Protein AF-A0A1Z4JSZ0-F1 (afdb_monomer_lite)

Foldseek 3Di:
DKWKWFWDADPNATAIETEDAPVCVVDPCVVVVQVVVCVVVPRHFYKYWYADPVRDIDIDGDPVVNVVVVPDDPVPGPIDMDDDDD

Radius of gyration: 12.15 Å; chains: 1; bounding box: 28×32×32 Å

pLDDT: mean 93.47, std 4.8, range [66.0, 98.25]

Sequence (86 aa):
MKLTAALVKEQRVLFAVVLVKSYVLNSVERGQTIQAAQQFFPGYNIILMSQDGRGIPTFFGRRDIVGFLQSVPVNSLPWKEFTFAI

Structure (mmCIF, N/CA/C/O backbone):
data_AF-A0A1Z4JSZ0-F1
#
_entry.id   AF-A0A1Z4JSZ0-F1
#
loop_
_atom_site.group_PDB
_atom_site.id
_atom_site.type_symbol
_atom_site.label_atom_id
_atom_site.label_alt_id
_atom_site.label_comp_id
_atom_site.label_asym_id
_atom_site.label_entity_id
_atom_site.label_seq_id
_atom_site.pdbx_PDB_ins_code
_atom_site.Cartn_x
_atom_site.Cartn_y
_atom_site.Cartn_z
_atom_site.occupancy
_atom_site.B_iso_or_equiv
_atom_site.auth_seq_id
_atom_site.auth_comp_id
_atom_site.auth_asym_id
_atom_site.auth_atom_id
_atom_site.pdbx_PDB_model_num
ATOM 1 N N . MET A 1 1 ? -0.419 17.384 2.467 1.00 87.94 1 MET A N 1
ATOM 2 C CA . MET A 1 1 ? 0.141 16.204 1.758 1.00 87.94 1 MET A CA 1
ATOM 3 C C . MET A 1 1 ? -0.979 15.471 1.022 1.00 87.94 1 MET A C 1
ATOM 5 O O . MET A 1 1 ? -2.072 15.399 1.571 1.00 87.94 1 MET A O 1
ATOM 9 N N . LYS A 1 2 ? -0.734 14.937 -0.185 1.00 92.50 2 LYS A N 1
ATOM 10 C CA . LYS A 1 2 ? -1.703 14.108 -0.926 1.00 92.50 2 LYS A CA 1
ATOM 11 C C . LYS A 1 2 ? -1.157 12.703 -1.151 1.00 92.50 2 LYS A C 1
ATOM 13 O O . LYS A 1 2 ? -0.009 12.565 -1.563 1.00 92.50 2 LYS A O 1
ATOM 18 N N . LEU A 1 3 ? -1.977 11.686 -0.901 1.00 94.69 3 LEU A N 1
ATOM 19 C CA . LEU A 1 3 ? -1.627 10.278 -1.093 1.00 94.69 3 LEU A CA 1
ATOM 20 C C . LEU A 1 3 ? -2.772 9.551 -1.793 1.00 94.69 3 LEU A C 1
ATOM 22 O O . LEU A 1 3 ? -3.928 9.730 -1.426 1.00 94.69 3 LEU A O 1
ATOM 26 N N . THR A 1 4 ? -2.456 8.695 -2.760 1.00 97.31 4 THR A N 1
ATOM 27 C CA . THR A 1 4 ? -3.428 7.733 -3.295 1.00 97.31 4 THR A CA 1
ATOM 28 C C . THR A 1 4 ? -3.239 6.409 -2.576 1.00 97.31 4 THR A C 1
ATOM 30 O O . THR A 1 4 ? -2.130 5.873 -2.548 1.00 97.31 4 THR A O 1
ATOM 33 N N . ALA A 1 5 ? -4.304 5.887 -1.976 1.00 97.69 5 ALA A N 1
ATOM 34 C CA . ALA A 1 5 ? -4.252 4.621 -1.263 1.00 97.69 5 ALA A CA 1
ATOM 35 C C . ALA A 1 5 ? -5.565 3.841 -1.370 1.00 97.69 5 ALA A C 1
ATOM 37 O O . ALA A 1 5 ? -6.637 4.418 -1.544 1.00 9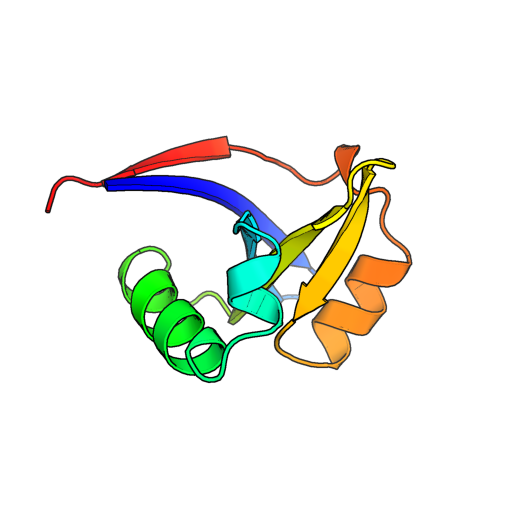7.69 5 ALA A O 1
ATOM 38 N N . ALA A 1 6 ? -5.476 2.523 -1.230 1.00 98.06 6 ALA A N 1
ATOM 39 C CA . ALA A 1 6 ? -6.616 1.638 -1.049 1.00 98.06 6 ALA A CA 1
ATOM 40 C C . ALA A 1 6 ? -6.607 1.088 0.381 1.00 98.06 6 ALA A C 1
ATOM 42 O O . ALA A 1 6 ? -5.655 0.422 0.790 1.00 98.06 6 ALA A O 1
ATOM 43 N N . LEU A 1 7 ? -7.664 1.372 1.145 1.00 97.94 7 LEU A N 1
ATOM 44 C CA . LEU A 1 7 ? -7.852 0.831 2.492 1.00 97.94 7 LEU A CA 1
ATOM 45 C C . LEU A 1 7 ? -8.670 -0.454 2.403 1.00 97.94 7 LEU A C 1
ATOM 47 O O . LEU A 1 7 ? -9.799 -0.436 1.911 1.00 97.94 7 LEU A O 1
ATOM 51 N N . VAL A 1 8 ? -8.101 -1.559 2.874 1.00 97.12 8 VAL A N 1
ATOM 52 C CA . VAL A 1 8 ? -8.680 -2.895 2.734 1.00 97.12 8 VAL A CA 1
ATOM 53 C C . VAL A 1 8 ? -8.773 -3.571 4.097 1.00 97.12 8 VAL A C 1
ATOM 55 O O . VAL A 1 8 ? -7.887 -3.443 4.947 1.00 97.12 8 VAL A O 1
ATOM 58 N N . LYS A 1 9 ? -9.871 -4.301 4.300 1.00 95.94 9 LYS A N 1
ATOM 59 C CA . LYS A 1 9 ? -10.089 -5.180 5.446 1.00 95.94 9 LYS A CA 1
ATOM 60 C C . LYS A 1 9 ? -10.361 -6.586 4.932 1.00 95.94 9 LYS A C 1
ATOM 62 O O . LYS A 1 9 ? -11.433 -6.823 4.390 1.00 95.94 9 LYS A O 1
ATOM 67 N N . GLU A 1 10 ? -9.431 -7.503 5.159 1.00 93.31 10 GLU A N 1
ATOM 68 C CA . GLU A 1 10 ? -9.533 -8.896 4.711 1.00 93.31 10 GLU A CA 1
ATOM 69 C C . GLU A 1 10 ? -9.261 -9.829 5.891 1.00 93.31 10 GLU A C 1
ATOM 71 O O . GLU A 1 10 ? -8.282 -9.636 6.604 1.00 93.31 10 GLU A O 1
ATOM 76 N N . GLN A 1 11 ? -10.133 -10.807 6.151 1.00 89.50 11 GLN A N 1
ATOM 77 C CA . GLN A 1 11 ? -9.968 -11.794 7.240 1.00 89.50 11 GLN A CA 1
ATOM 78 C C . GLN A 1 11 ? -9.543 -11.198 8.605 1.00 89.50 11 GLN A C 1
ATOM 80 O O . GLN A 1 11 ? -8.747 -11.777 9.338 1.00 89.50 11 GLN A O 1
ATOM 85 N N . ARG A 1 12 ? -10.106 -10.035 8.974 1.00 92.88 12 ARG A N 1
ATOM 86 C CA . ARG A 1 12 ? -9.771 -9.243 10.186 1.00 92.88 12 ARG A CA 1
ATOM 87 C C . ARG A 1 12 ? -8.413 -8.524 10.167 1.00 92.88 12 ARG A C 1
ATOM 89 O O . ARG A 1 12 ? -8.077 -7.868 11.148 1.00 92.88 12 ARG A O 1
ATOM 96 N N . VAL A 1 13 ? -7.677 -8.566 9.066 1.00 95.62 13 VAL A N 1
ATOM 97 C CA . VAL A 1 13 ? -6.459 -7.781 8.847 1.00 95.62 13 VAL A CA 1
ATOM 98 C C . VAL A 1 13 ? -6.816 -6.477 8.137 1.00 95.62 13 VAL A C 1
ATOM 100 O O . VAL A 1 13 ? -7.447 -6.483 7.083 1.00 95.62 13 VAL A O 1
ATOM 103 N N . LEU A 1 14 ? -6.406 -5.351 8.724 1.00 97.56 14 LEU A N 1
ATOM 104 C CA . LEU A 1 14 ? -6.483 -4.029 8.105 1.00 97.56 14 LEU A CA 1
ATOM 105 C C . LEU A 1 14 ? -5.156 -3.706 7.426 1.00 97.56 14 LEU A C 1
ATOM 107 O O . LEU A 1 14 ? -4.094 -3.793 8.057 1.00 97.56 14 LEU A O 1
ATOM 111 N N . PHE A 1 15 ? -5.205 -3.310 6.159 1.00 98.00 15 PHE A N 1
ATOM 112 C CA . PHE A 1 15 ? -4.022 -2.855 5.441 1.00 98.00 15 PHE A CA 1
ATOM 113 C C . PHE A 1 15 ? -4.325 -1.732 4.454 1.00 98.00 15 PHE A C 1
ATOM 115 O O . PHE A 1 15 ? -5.421 -1.631 3.906 1.00 98.00 15 PHE A O 1
ATOM 122 N N . ALA A 1 16 ? -3.341 -0.856 4.283 1.00 98.25 16 ALA A N 1
ATOM 123 C CA . ALA A 1 16 ? -3.390 0.272 3.373 1.00 98.25 16 ALA A CA 1
ATOM 124 C C . ALA A 1 16 ? -2.375 0.030 2.258 1.00 98.25 16 ALA A C 1
ATOM 126 O O . ALA A 1 16 ? -1.175 -0.064 2.521 1.00 98.25 16 ALA A O 1
ATOM 127 N N . VAL A 1 17 ? -2.854 -0.077 1.022 1.00 98.06 17 VAL A N 1
ATOM 128 C CA . VAL A 1 17 ? -1.997 -0.133 -0.163 1.00 98.06 17 VAL A CA 1
ATOM 129 C C . VAL A 1 17 ? -1.767 1.295 -0.633 1.00 98.06 17 VAL A C 1
ATOM 131 O O . VAL A 1 17 ? -2.698 1.934 -1.110 1.00 98.06 17 VAL A O 1
ATOM 134 N N . VAL A 1 18 ? -0.555 1.813 -0.471 1.00 97.62 18 VAL A N 1
ATOM 135 C CA . VAL A 1 18 ? -0.191 3.199 -0.784 1.00 97.62 18 VAL A CA 1
ATOM 136 C C . VAL A 1 18 ? 0.543 3.238 -2.116 1.00 97.62 18 VAL A C 1
ATOM 138 O O . VAL A 1 18 ? 1.585 2.600 -2.272 1.00 97.62 18 VAL A O 1
ATOM 141 N N . LEU A 1 19 ? 0.008 4.000 -3.069 1.00 96.56 19 LEU A N 1
ATOM 142 C CA . LEU A 1 19 ? 0.640 4.201 -4.366 1.00 96.56 19 LEU A CA 1
ATOM 143 C C . LEU A 1 19 ? 1.850 5.132 -4.215 1.00 96.56 19 LEU A C 1
ATOM 145 O O . LEU A 1 19 ? 1.732 6.265 -3.746 1.00 96.56 19 LEU A O 1
ATOM 149 N N . VAL A 1 20 ? 3.012 4.654 -4.647 1.00 95.69 20 VAL A N 1
ATOM 150 C CA . VAL A 1 20 ? 4.284 5.376 -4.656 1.00 95.69 20 VAL A CA 1
ATOM 151 C C . VAL A 1 20 ? 4.921 5.310 -6.040 1.00 95.69 20 VAL A C 1
ATOM 153 O O . VAL A 1 20 ? 4.591 4.467 -6.875 1.00 95.69 20 VAL A O 1
ATOM 156 N N . LYS A 1 21 ? 5.877 6.205 -6.293 1.00 92.19 21 LYS A N 1
ATOM 157 C CA . LYS A 1 21 ? 6.692 6.152 -7.511 1.00 92.19 21 LYS A CA 1
ATOM 158 C C . LYS A 1 21 ? 7.655 4.963 -7.442 1.00 92.19 21 LYS A C 1
ATOM 160 O O . LYS A 1 21 ? 8.191 4.667 -6.378 1.00 92.19 21 LYS A O 1
ATOM 165 N N . SER A 1 22 ? 7.943 4.326 -8.576 1.00 91.19 22 SER A N 1
ATOM 166 C CA . SER A 1 22 ? 8.732 3.082 -8.627 1.00 91.19 22 SER A CA 1
ATOM 167 C C . SER A 1 22 ? 10.144 3.208 -8.043 1.00 91.19 22 SER A C 1
ATOM 169 O O . SER A 1 22 ? 10.653 2.253 -7.463 1.00 91.19 22 SER A O 1
ATOM 171 N N . TYR A 1 23 ? 10.768 4.392 -8.111 1.00 89.44 23 TYR A N 1
ATOM 172 C CA . TYR A 1 23 ? 12.081 4.617 -7.489 1.00 89.44 23 TYR A CA 1
ATOM 173 C C . TYR A 1 23 ? 12.054 4.468 -5.960 1.00 89.44 23 TYR A C 1
ATOM 175 O O . TYR A 1 23 ? 13.073 4.120 -5.377 1.00 89.44 23 TYR A O 1
ATOM 183 N N . VAL A 1 24 ? 10.902 4.686 -5.314 1.00 89.81 24 VAL A N 1
ATOM 184 C CA . VAL A 1 24 ? 10.744 4.540 -3.859 1.00 89.81 24 VAL A CA 1
ATOM 185 C C . VAL A 1 24 ? 10.845 3.073 -3.450 1.00 89.81 24 VAL A C 1
ATOM 187 O O . VAL A 1 24 ? 11.432 2.763 -2.420 1.00 89.81 24 VAL A O 1
ATOM 190 N N . LEU A 1 25 ? 10.320 2.148 -4.262 1.00 87.44 25 LEU A N 1
ATOM 191 C CA . LEU A 1 25 ? 10.431 0.713 -3.970 1.00 87.44 25 LEU A CA 1
ATOM 192 C C . LEU A 1 25 ? 11.870 0.199 -4.090 1.00 87.44 25 LEU A C 1
ATOM 194 O O . LEU A 1 25 ? 12.257 -0.720 -3.366 1.00 87.44 25 LEU A O 1
ATOM 198 N N . ASN A 1 26 ? 12.646 0.805 -4.989 1.00 82.44 26 ASN A N 1
ATOM 199 C CA . ASN A 1 26 ? 14.032 0.437 -5.265 1.00 82.44 26 ASN A CA 1
ATOM 200 C C . ASN A 1 26 ? 15.041 1.171 -4.369 1.00 82.44 26 ASN A C 1
ATOM 202 O O . ASN A 1 26 ? 16.230 0.859 -4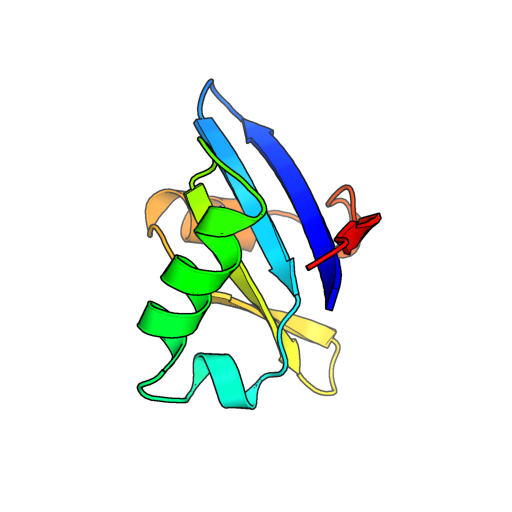.420 1.00 82.44 26 ASN A O 1
ATOM 206 N N . SER A 1 27 ? 14.599 2.140 -3.563 1.00 86.31 27 SER A N 1
ATOM 207 C CA . SER A 1 27 ? 15.481 2.894 -2.678 1.00 86.31 27 SER A CA 1
ATOM 208 C C . SER A 1 27 ? 15.622 2.228 -1.308 1.00 86.31 27 SER A C 1
ATOM 210 O O . SER A 1 27 ? 14.765 1.474 -0.834 1.00 86.31 27 SER A O 1
ATOM 212 N N . VAL A 1 28 ? 16.712 2.570 -0.621 1.00 84.38 28 VAL A N 1
ATOM 213 C CA . VAL A 1 28 ? 16.919 2.229 0.795 1.00 84.38 28 VAL A CA 1
ATOM 214 C C . VAL A 1 28 ? 15.874 2.886 1.716 1.00 84.38 28 VAL A C 1
ATOM 216 O O . VAL A 1 28 ? 15.689 2.452 2.851 1.00 84.38 28 VAL A O 1
ATOM 219 N N . GLU A 1 29 ? 15.132 3.880 1.217 1.00 86.25 29 GLU A N 1
ATOM 220 C CA . GLU A 1 29 ? 14.157 4.687 1.962 1.00 86.25 29 GLU A CA 1
ATOM 221 C C . GLU A 1 29 ? 12.761 4.051 2.029 1.00 86.25 29 GLU A C 1
ATOM 223 O O . GLU A 1 29 ? 11.870 4.567 2.705 1.00 86.25 29 GLU A O 1
ATOM 228 N N . ARG A 1 30 ? 12.531 2.909 1.370 1.00 89.94 30 ARG A N 1
ATOM 229 C CA . ARG A 1 30 ? 11.234 2.204 1.403 1.00 89.94 30 ARG A CA 1
ATOM 230 C C . ARG A 1 30 ? 10.709 1.960 2.826 1.00 89.94 30 ARG A C 1
ATOM 232 O O . ARG A 1 30 ? 9.516 2.100 3.079 1.00 89.94 30 ARG A O 1
ATOM 239 N N . GLY A 1 31 ? 11.601 1.662 3.777 1.00 89.81 31 GLY A N 1
ATOM 240 C CA . GLY A 1 31 ? 11.242 1.495 5.190 1.00 89.81 31 GLY A CA 1
ATOM 241 C C . GLY A 1 31 ? 10.799 2.803 5.850 1.00 89.81 31 GLY A C 1
ATOM 242 O O . GLY A 1 31 ? 9.798 2.826 6.563 1.00 89.81 31 GLY A O 1
ATOM 243 N N . GLN A 1 32 ? 11.485 3.907 5.551 1.00 91.94 32 GLN A N 1
ATOM 244 C CA . GLN A 1 32 ? 11.105 5.243 6.021 1.00 91.94 32 GLN A CA 1
ATOM 245 C C . GLN A 1 32 ? 9.781 5.690 5.400 1.00 91.94 32 GLN A C 1
ATOM 247 O O . GLN A 1 32 ? 8.963 6.307 6.072 1.00 91.94 32 GLN A O 1
ATOM 252 N N . THR A 1 33 ? 9.522 5.317 4.146 1.00 93.81 33 THR A N 1
ATOM 253 C CA . THR A 1 33 ? 8.246 5.596 3.476 1.00 93.81 33 THR A CA 1
ATOM 254 C C . THR A 1 33 ? 7.096 4.842 4.138 1.00 93.81 33 THR A C 1
ATOM 256 O O . THR A 1 33 ? 6.031 5.420 4.337 1.00 93.81 33 THR A O 1
ATOM 259 N N . ILE A 1 34 ? 7.301 3.581 4.539 1.00 94.88 34 ILE A N 1
ATOM 260 C CA . ILE A 1 34 ? 6.321 2.835 5.344 1.00 94.88 34 ILE A CA 1
ATOM 261 C C . ILE A 1 34 ? 6.045 3.558 6.665 1.00 94.88 34 ILE A C 1
ATOM 263 O O . ILE A 1 34 ? 4.885 3.782 7.002 1.00 94.88 34 ILE A O 1
ATOM 267 N N . GLN A 1 35 ? 7.092 3.960 7.392 1.00 93.62 35 GLN A N 1
ATOM 268 C CA . GLN A 1 35 ? 6.942 4.677 8.663 1.00 93.62 35 GLN A CA 1
ATOM 269 C C . GLN A 1 35 ? 6.217 6.015 8.479 1.00 93.62 35 GLN A C 1
ATOM 271 O O . GLN A 1 35 ? 5.307 6.338 9.238 1.00 93.62 35 GLN A O 1
ATOM 276 N N . ALA A 1 36 ? 6.560 6.763 7.431 1.00 92.69 36 ALA A N 1
ATOM 277 C CA . ALA A 1 36 ? 5.891 8.007 7.098 1.00 92.69 36 ALA A CA 1
ATOM 278 C C . ALA A 1 36 ? 4.422 7.765 6.728 1.00 92.69 36 ALA A C 1
ATOM 280 O O . ALA A 1 36 ? 3.555 8.476 7.215 1.00 92.69 36 ALA A O 1
ATOM 281 N N . ALA A 1 37 ? 4.105 6.750 5.928 1.00 93.94 37 ALA A N 1
ATOM 282 C CA . ALA A 1 37 ? 2.726 6.409 5.586 1.00 93.94 37 ALA A CA 1
ATOM 283 C C . ALA A 1 37 ? 1.907 5.952 6.807 1.00 93.94 37 ALA A C 1
ATOM 285 O O . ALA A 1 37 ? 0.708 6.224 6.882 1.00 93.94 37 ALA A O 1
ATOM 286 N N . GLN A 1 38 ? 2.548 5.314 7.790 1.00 95.12 38 GLN A N 1
ATOM 287 C CA . GLN A 1 38 ? 1.894 4.851 9.013 1.00 95.12 38 GLN A CA 1
ATOM 288 C C . GLN A 1 38 ? 1.251 5.995 9.807 1.00 95.12 38 GLN A C 1
ATOM 290 O O . GLN A 1 38 ? 0.188 5.790 10.392 1.00 95.12 38 GLN A O 1
ATOM 295 N N . GLN A 1 39 ? 1.848 7.195 9.788 1.00 94.00 39 GLN A N 1
ATOM 296 C CA . GLN A 1 39 ? 1.305 8.374 10.477 1.00 94.00 39 GLN A CA 1
ATOM 297 C C . GLN A 1 39 ? -0.070 8.792 9.924 1.00 94.00 39 GLN A C 1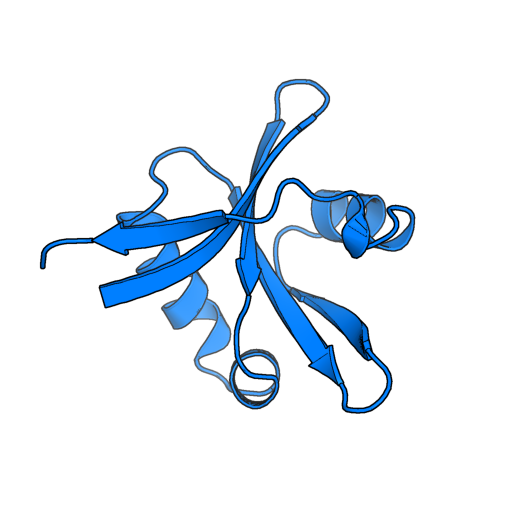
ATOM 299 O O . GLN A 1 39 ? -0.899 9.327 10.652 1.00 94.00 39 GLN A O 1
ATOM 304 N N . PHE A 1 40 ? -0.321 8.515 8.641 1.00 94.81 40 PHE A N 1
ATOM 305 C CA . PHE A 1 40 ? -1.560 8.865 7.948 1.00 94.81 40 PHE A CA 1
ATOM 306 C C . PHE A 1 40 ? -2.622 7.765 8.040 1.00 94.81 40 PHE A C 1
ATOM 308 O O . PHE A 1 40 ? -3.814 8.041 7.911 1.00 94.81 40 PHE A O 1
ATOM 315 N N . PHE A 1 41 ? -2.202 6.521 8.282 1.00 95.38 41 PHE A N 1
ATOM 316 C CA . PHE A 1 41 ? -3.081 5.355 8.371 1.00 95.38 41 PHE A CA 1
ATOM 317 C C . PHE A 1 41 ? -2.820 4.566 9.669 1.00 95.38 41 PHE A C 1
ATOM 319 O O . PHE A 1 41 ? -2.335 3.429 9.626 1.00 95.38 41 PHE A O 1
ATOM 326 N N . PRO A 1 42 ? -3.117 5.143 10.849 1.00 94.12 42 PRO A N 1
ATOM 327 C CA . PRO A 1 42 ? -2.879 4.480 12.129 1.00 94.12 42 PRO A CA 1
ATOM 328 C C . PRO A 1 42 ? -3.694 3.182 12.245 1.00 94.12 42 PRO A C 1
ATOM 330 O O . PRO A 1 42 ? -4.881 3.145 11.926 1.00 94.12 42 PRO A O 1
ATOM 333 N N . GLY A 1 43 ? -3.048 2.102 12.694 1.00 94.81 43 GLY A N 1
ATOM 334 C CA . GLY A 1 43 ? -3.674 0.781 12.862 1.00 94.81 43 GLY A CA 1
ATOM 335 C C . GLY A 1 43 ? -3.761 -0.081 11.594 1.00 94.81 43 GLY A C 1
ATOM 336 O O . GLY A 1 43 ? -4.211 -1.224 11.676 1.00 94.81 43 GLY A O 1
ATOM 337 N N . TYR A 1 44 ? -3.309 0.417 10.440 1.00 97.31 44 TYR A N 1
ATOM 338 C CA . TYR A 1 44 ? -3.231 -0.355 9.195 1.00 97.31 44 TYR A CA 1
ATOM 339 C C . TYR A 1 44 ? -1.820 -0.900 8.973 1.00 97.31 44 TYR A C 1
ATOM 341 O O . TYR A 1 44 ? -0.837 -0.208 9.225 1.00 97.31 44 TYR A O 1
ATOM 349 N N . ASN A 1 45 ? -1.708 -2.112 8.424 1.00 97.31 45 ASN A N 1
ATOM 350 C CA . ASN A 1 45 ? -0.447 -2.584 7.851 1.00 97.31 45 ASN A CA 1
ATOM 351 C C . ASN A 1 45 ? -0.199 -1.831 6.537 1.00 97.31 45 ASN A C 1
ATOM 353 O O . ASN A 1 45 ? -1.028 -1.897 5.629 1.00 97.31 45 ASN A O 1
ATOM 357 N N . ILE A 1 46 ? 0.920 -1.123 6.418 1.00 98.00 46 ILE A N 1
ATOM 358 C CA . ILE A 1 46 ? 1.240 -0.393 5.188 1.00 98.00 46 ILE A CA 1
ATOM 359 C C . ILE A 1 46 ? 1.882 -1.329 4.168 1.00 98.00 46 ILE A C 1
ATOM 361 O O . ILE A 1 46 ? 2.882 -1.992 4.455 1.00 98.00 46 ILE A O 1
ATOM 365 N N . ILE A 1 47 ? 1.334 -1.325 2.957 1.00 97.88 47 ILE A N 1
ATOM 366 C CA . ILE A 1 47 ? 1.910 -1.951 1.771 1.00 97.88 47 ILE A CA 1
ATOM 367 C C . ILE A 1 47 ? 2.179 -0.846 0.757 1.00 97.88 47 ILE A C 1
ATOM 369 O O . ILE A 1 47 ? 1.274 -0.101 0.394 1.00 97.88 47 ILE A O 1
ATOM 373 N N . LEU A 1 48 ? 3.412 -0.726 0.287 1.00 97.69 48 LEU A N 1
ATOM 374 C CA . LEU A 1 48 ? 3.741 0.172 -0.812 1.00 97.69 48 LEU A CA 1
ATOM 375 C C . LEU A 1 48 ? 3.443 -0.522 -2.138 1.00 97.69 48 LEU A C 1
ATOM 377 O O . LEU A 1 48 ? 3.712 -1.715 -2.290 1.00 97.69 48 LEU A O 1
ATOM 381 N N . MET A 1 49 ? 2.921 0.228 -3.100 1.00 97.25 49 MET A N 1
ATOM 382 C CA . MET A 1 49 ? 2.666 -0.248 -4.453 1.00 97.25 49 MET A CA 1
ATOM 383 C C . MET A 1 49 ? 3.198 0.757 -5.465 1.00 97.25 49 MET A C 1
ATOM 385 O O . MET A 1 49 ? 2.991 1.955 -5.308 1.00 97.25 49 MET A O 1
ATOM 389 N N . SER A 1 50 ? 3.853 0.282 -6.517 1.00 95.50 50 SER A N 1
ATOM 390 C CA . SER A 1 50 ? 4.118 1.084 -7.714 1.00 95.50 50 SER A CA 1
ATOM 391 C C . SER A 1 50 ? 3.702 0.314 -8.956 1.00 95.50 50 SER A C 1
ATOM 393 O O . SER A 1 50 ? 3.763 -0.913 -8.959 1.00 95.50 50 SER A O 1
ATOM 395 N N . GLN A 1 51 ? 3.374 1.020 -10.031 1.00 92.19 51 GLN A N 1
ATOM 396 C CA . GLN A 1 51 ? 3.185 0.419 -11.350 1.00 92.19 51 GLN A CA 1
ATOM 397 C C . GLN A 1 51 ? 4.356 0.783 -12.259 1.00 92.19 51 GLN A C 1
ATOM 399 O O . GLN A 1 51 ? 4.899 1.888 -12.176 1.00 92.19 51 GLN A O 1
ATOM 404 N N . ASP A 1 52 ? 4.771 -0.151 -13.108 1.00 88.38 52 AS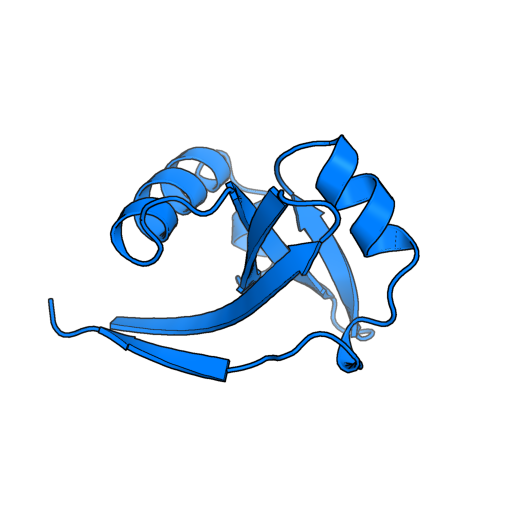P A N 1
ATOM 405 C CA . ASP A 1 52 ? 5.692 0.158 -14.200 1.00 88.38 52 ASP A CA 1
ATOM 406 C C . ASP A 1 52 ? 4.959 0.829 -15.381 1.00 88.38 52 ASP A C 1
ATOM 408 O O . ASP A 1 52 ? 3.742 1.025 -15.362 1.00 88.38 52 ASP A O 1
ATOM 412 N N . GLY A 1 53 ? 5.694 1.171 -16.444 1.00 85.50 53 GLY A N 1
ATOM 413 C CA . GLY A 1 53 ? 5.111 1.776 -17.650 1.00 85.50 53 GLY A CA 1
ATOM 414 C C . GLY A 1 53 ? 4.127 0.874 -18.412 1.00 85.50 53 GLY A C 1
ATOM 415 O O . GLY A 1 53 ? 3.476 1.344 -19.340 1.00 85.50 53 GLY A O 1
ATOM 416 N N . ARG A 1 54 ? 4.012 -0.407 -18.041 1.00 87.00 54 ARG A N 1
ATOM 417 C CA . ARG A 1 54 ? 3.064 -1.382 -18.601 1.00 87.00 54 ARG A CA 1
ATOM 418 C C . ARG A 1 54 ? 1.855 -1.599 -17.684 1.00 87.00 54 ARG A C 1
ATOM 420 O O . ARG A 1 54 ? 0.988 -2.405 -18.009 1.00 87.00 54 ARG A O 1
ATOM 427 N N . GLY A 1 55 ? 1.789 -0.895 -16.551 1.00 86.25 55 GLY A N 1
ATOM 428 C CA . GLY A 1 55 ? 0.725 -1.028 -15.559 1.00 86.25 55 GLY A CA 1
ATOM 429 C C . GLY A 1 55 ? 0.889 -2.226 -14.619 1.00 86.25 55 GLY A C 1
ATOM 430 O O . GLY A 1 55 ? -0.024 -2.491 -13.831 1.00 86.25 55 GLY A O 1
ATOM 431 N N . ILE A 1 56 ? 2.022 -2.938 -14.665 1.00 90.56 56 ILE A N 1
ATOM 432 C CA . ILE A 1 56 ? 2.268 -4.112 -13.820 1.00 90.56 56 ILE A CA 1
ATOM 433 C C . ILE A 1 56 ? 2.557 -3.634 -12.390 1.00 90.56 56 ILE A C 1
ATOM 435 O O . ILE A 1 56 ? 3.513 -2.878 -12.183 1.00 90.56 56 ILE A O 1
ATOM 439 N N . PRO A 1 57 ? 1.753 -4.044 -11.391 1.00 94.50 57 PRO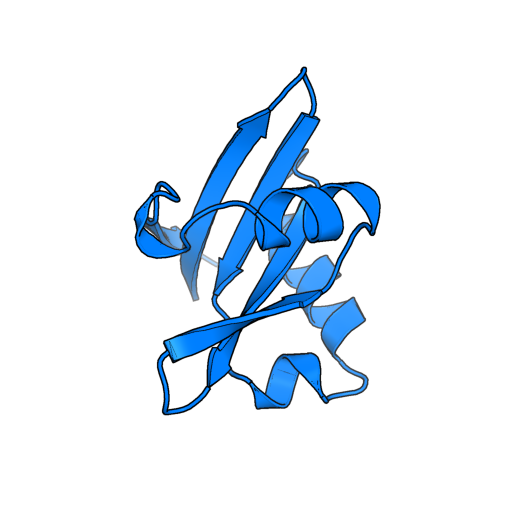 A N 1
ATOM 440 C CA . PRO A 1 57 ? 1.957 -3.623 -10.016 1.00 94.50 57 PRO A CA 1
ATOM 441 C C . PRO A 1 57 ? 3.111 -4.395 -9.367 1.00 94.50 57 PRO A C 1
ATOM 443 O O . PRO A 1 57 ? 3.240 -5.610 -9.501 1.00 94.50 57 PRO A O 1
ATOM 446 N N . THR A 1 58 ? 3.928 -3.680 -8.605 1.00 95.56 58 THR A N 1
ATOM 447 C CA . THR A 1 58 ? 4.927 -4.235 -7.688 1.00 95.56 58 THR A CA 1
ATOM 448 C C . THR A 1 58 ? 4.554 -3.821 -6.277 1.00 95.56 58 THR A C 1
ATOM 450 O O . THR A 1 58 ? 4.292 -2.644 -6.031 1.00 95.56 58 THR A O 1
ATOM 453 N N . PHE A 1 59 ? 4.538 -4.779 -5.354 1.00 96.12 59 PHE A N 1
ATOM 454 C CA . PHE A 1 59 ? 4.151 -4.562 -3.964 1.00 96.12 59 PHE A CA 1
ATOM 455 C C . PHE A 1 59 ? 5.334 -4.778 -3.022 1.00 96.12 59 PHE A C 1
ATOM 457 O O . PHE A 1 59 ? 6.145 -5.684 -3.223 1.00 96.12 59 PHE A O 1
ATOM 464 N N . PHE A 1 60 ? 5.401 -3.982 -1.959 1.00 96.50 60 PHE A N 1
ATOM 465 C CA . PHE A 1 60 ? 6.395 -4.119 -0.902 1.00 96.50 60 PHE A CA 1
ATOM 466 C C . PHE A 1 60 ? 5.754 -3.924 0.471 1.00 96.50 60 PHE A C 1
ATOM 468 O O . PHE A 1 60 ? 5.062 -2.939 0.712 1.00 96.50 60 PHE A O 1
ATOM 475 N N . GLY A 1 61 ? 6.008 -4.848 1.392 1.00 94.94 61 GLY A N 1
ATOM 476 C CA . GLY A 1 61 ? 5.472 -4.796 2.745 1.00 94.94 61 GLY A CA 1
ATOM 477 C C . GLY A 1 61 ? 5.389 -6.187 3.356 1.00 94.94 61 GLY A C 1
ATOM 478 O O . GLY A 1 61 ? 6.191 -7.071 3.043 1.00 94.94 61 GLY A O 1
ATOM 479 N N . ARG A 1 62 ? 4.405 -6.385 4.232 1.00 95.62 62 ARG A N 1
ATOM 480 C CA . ARG A 1 62 ? 4.174 -7.660 4.915 1.00 95.62 62 ARG A CA 1
ATOM 481 C C . ARG A 1 62 ? 3.899 -8.786 3.902 1.00 95.62 62 ARG A C 1
ATOM 483 O O . ARG A 1 62 ? 3.032 -8.658 3.041 1.00 95.62 62 ARG A O 1
ATOM 490 N N . ARG A 1 63 ? 4.662 -9.880 3.996 1.00 95.69 63 ARG A N 1
ATOM 491 C CA . ARG A 1 63 ? 4.780 -10.903 2.938 1.00 95.69 63 ARG A CA 1
ATOM 492 C C . ARG A 1 63 ? 3.479 -11.645 2.623 1.00 95.69 63 ARG A C 1
ATOM 494 O O . ARG A 1 63 ? 3.217 -11.922 1.459 1.00 95.69 63 ARG A O 1
ATOM 501 N N . ASP A 1 64 ? 2.687 -11.969 3.636 1.00 95.38 64 ASP A N 1
ATOM 502 C CA . ASP A 1 64 ? 1.377 -12.616 3.490 1.00 95.38 64 ASP A CA 1
ATOM 503 C C . ASP A 1 64 ? 0.385 -11.727 2.726 1.00 95.38 64 ASP A C 1
ATOM 505 O O . ASP A 1 64 ? -0.268 -12.192 1.794 1.00 95.38 64 ASP A O 1
ATOM 509 N N . ILE A 1 65 ? 0.339 -10.430 3.045 1.00 96.75 65 ILE A N 1
ATOM 510 C CA . ILE A 1 65 ? -0.522 -9.459 2.352 1.00 96.75 65 ILE A CA 1
ATOM 511 C C . ILE A 1 65 ? -0.051 -9.244 0.911 1.00 96.75 65 ILE A C 1
ATOM 513 O O . ILE A 1 65 ? -0.869 -9.180 -0.001 1.00 96.75 65 ILE A O 1
ATOM 517 N N . VAL A 1 66 ? 1.264 -9.175 0.682 1.00 96.50 66 VAL A N 1
ATOM 518 C CA . VAL A 1 66 ? 1.826 -9.102 -0.676 1.00 96.50 66 VAL A CA 1
ATOM 519 C C . VAL A 1 66 ? 1.429 -10.329 -1.499 1.00 96.50 66 VAL A C 1
ATOM 521 O O . VAL A 1 66 ? 0.990 -10.169 -2.634 1.00 96.50 66 VAL A O 1
ATOM 524 N N . GLY A 1 67 ? 1.526 -11.534 -0.931 1.00 96.38 67 GLY A N 1
ATOM 525 C CA . GLY A 1 67 ? 1.101 -12.764 -1.606 1.00 96.38 67 GLY A CA 1
ATOM 526 C C . GLY A 1 67 ? -0.389 -12.764 -1.960 1.00 96.38 67 GLY A C 1
ATOM 527 O O . GLY A 1 67 ? -0.754 -13.169 -3.059 1.00 96.38 67 GLY A O 1
ATOM 528 N N . PHE A 1 68 ? -1.243 -12.244 -1.075 1.00 94.88 68 PHE A N 1
ATOM 529 C CA . PHE A 1 68 ? -2.659 -12.021 -1.379 1.00 94.88 68 PHE A CA 1
ATOM 530 C C . PHE A 1 68 ? -2.848 -11.014 -2.524 1.00 94.88 68 PHE A C 1
ATOM 532 O O . PHE A 1 68 ? -3.557 -11.292 -3.482 1.00 94.88 68 PHE A O 1
ATOM 539 N N . LEU A 1 69 ? -2.179 -9.861 -2.475 1.00 95.69 69 LEU A N 1
ATOM 540 C CA . LEU A 1 69 ? -2.323 -8.810 -3.489 1.00 95.69 69 LEU A CA 1
ATOM 541 C C . LEU A 1 69 ? -1.856 -9.239 -4.884 1.00 95.69 69 LEU A C 1
ATOM 543 O O . LEU A 1 69 ? -2.364 -8.721 -5.873 1.00 95.69 69 LEU A O 1
ATOM 547 N N . GLN A 1 70 ? -0.934 -10.198 -4.982 1.00 94.31 70 GLN A N 1
ATOM 548 C CA . GLN A 1 70 ? -0.495 -10.760 -6.263 1.00 94.31 70 GLN A CA 1
ATOM 549 C C . GLN A 1 70 ? -1.604 -11.509 -7.018 1.00 94.31 70 GLN A C 1
ATOM 551 O O . GLN A 1 70 ? -1.500 -11.648 -8.235 1.00 94.31 70 GLN A O 1
ATOM 556 N N . SER A 1 71 ? -2.658 -11.976 -6.337 1.00 93.12 71 SER A N 1
ATOM 557 C CA . SER A 1 71 ? -3.812 -12.626 -6.976 1.00 93.12 71 SER A CA 1
ATOM 558 C C . SER A 1 71 ? -5.002 -11.686 -7.200 1.00 93.12 71 SER A C 1
ATOM 560 O O . SER A 1 71 ? -5.981 -12.077 -7.836 1.00 93.12 71 SER A O 1
ATOM 562 N N . VAL A 1 72 ? -4.926 -10.441 -6.716 1.00 93.00 72 VAL A N 1
ATOM 563 C CA . VAL A 1 72 ? -6.008 -9.455 -6.806 1.00 93.00 72 VAL A CA 1
ATOM 564 C C . VAL A 1 72 ? -5.770 -8.515 -7.994 1.00 93.00 72 VAL A C 1
ATOM 566 O O . VAL A 1 72 ? -4.714 -7.881 -8.070 1.00 93.00 72 VAL A O 1
ATOM 569 N N . PRO A 1 73 ? -6.741 -8.348 -8.913 1.00 92.94 73 PRO A N 1
ATOM 570 C CA . PRO A 1 73 ? -6.649 -7.335 -9.959 1.00 92.94 73 PRO A CA 1
ATOM 571 C C . PRO A 1 73 ? -6.465 -5.935 -9.359 1.00 92.94 73 PRO A C 1
ATOM 573 O O . PRO A 1 73 ? -7.285 -5.470 -8.575 1.00 92.94 73 PRO A O 1
ATOM 576 N N . VAL A 1 74 ? -5.413 -5.214 -9.754 1.00 93.19 74 VAL A N 1
ATOM 577 C CA . VAL A 1 74 ? -5.071 -3.914 -9.142 1.00 93.19 74 VAL A CA 1
ATOM 578 C C . VAL A 1 74 ? -6.224 -2.903 -9.192 1.00 93.19 74 VAL A C 1
ATOM 580 O O . VAL A 1 74 ? -6.434 -2.159 -8.240 1.00 93.19 74 VAL A O 1
ATOM 583 N N . ASN A 1 75 ? -7.022 -2.921 -10.262 1.00 93.25 75 ASN A N 1
ATOM 584 C CA . ASN A 1 75 ? -8.150 -2.010 -10.460 1.00 93.25 75 ASN A CA 1
ATOM 585 C C . ASN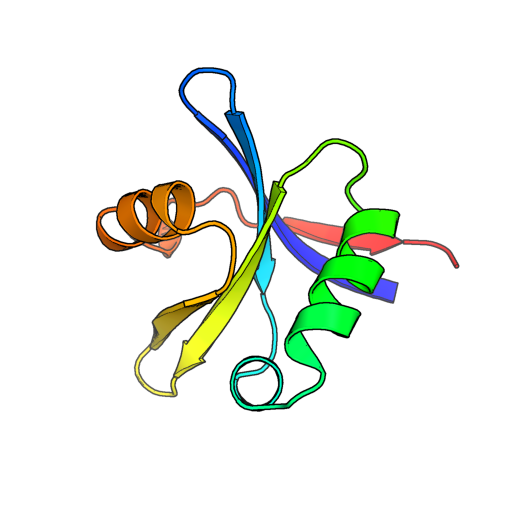 A 1 75 ? -9.366 -2.329 -9.575 1.00 93.25 75 ASN A C 1
ATOM 587 O O . ASN A 1 75 ? -10.255 -1.491 -9.467 1.00 93.25 75 ASN A O 1
ATOM 591 N N . SER A 1 76 ? -9.430 -3.514 -8.954 1.00 94.50 76 SER A N 1
ATOM 592 C CA . SER A 1 76 ? -10.517 -3.859 -8.027 1.00 94.50 76 SER A CA 1
ATOM 593 C C . SER A 1 76 ? -10.265 -3.359 -6.606 1.00 94.50 76 SER A C 1
ATOM 595 O O . SER A 1 76 ? -11.160 -3.434 -5.765 1.00 94.50 76 SER A O 1
ATOM 597 N N . LEU A 1 77 ? -9.055 -2.875 -6.307 1.00 96.25 77 LEU A N 1
ATOM 598 C CA . LEU A 1 77 ? -8.763 -2.262 -5.018 1.00 96.25 77 LEU A CA 1
ATOM 599 C C . LEU A 1 77 ? -9.512 -0.920 -4.892 1.00 96.25 77 LEU A C 1
ATOM 601 O O . LEU A 1 77 ? -9.621 -0.180 -5.872 1.00 96.25 77 LEU A O 1
ATOM 605 N N . PRO A 1 78 ? -10.023 -0.572 -3.696 1.00 97.25 78 PRO A N 1
ATOM 606 C CA . PRO A 1 78 ? -10.831 0.629 -3.480 1.00 97.25 78 PRO A CA 1
ATOM 607 C C . PRO A 1 78 ? -9.959 1.893 -3.394 1.00 97.25 78 PRO A C 1
ATOM 609 O O . PRO A 1 78 ? -9.827 2.502 -2.329 1.00 97.25 78 PRO A O 1
ATOM 612 N N . TRP A 1 79 ? -9.334 2.273 -4.508 1.00 97.56 79 TRP A N 1
ATOM 613 C CA . TRP A 1 79 ? -8.445 3.430 -4.592 1.00 97.56 79 TRP A CA 1
ATOM 614 C C . TRP A 1 79 ? -9.160 4.736 -4.254 1.00 97.56 79 TRP A C 1
ATOM 616 O O . TRP A 1 79 ? -10.236 5.032 -4.777 1.00 97.56 79 TRP A O 1
ATOM 626 N N . LYS A 1 80 ? -8.532 5.541 -3.394 1.00 97.56 80 LYS A N 1
ATOM 627 C CA . LYS A 1 80 ? -8.976 6.890 -3.037 1.00 97.56 80 LYS A CA 1
ATOM 628 C C . LYS A 1 80 ? -7.783 7.830 -2.918 1.00 97.56 80 LYS A C 1
ATOM 630 O O . LYS A 1 80 ? -6.706 7.426 -2.477 1.00 97.56 80 LYS A O 1
ATOM 635 N N . GLU A 1 81 ? -7.994 9.092 -3.276 1.00 97.69 81 GLU A N 1
ATOM 636 C CA . GLU A 1 81 ? -7.066 10.171 -2.942 1.00 97.69 81 GLU A CA 1
ATOM 637 C C . GLU A 1 81 ? -7.395 10.702 -1.540 1.00 97.69 81 GLU A C 1
ATOM 639 O O . GLU A 1 81 ? -8.541 11.032 -1.233 1.00 97.69 81 GLU A O 1
ATOM 644 N N . PHE A 1 82 ? -6.378 10.795 -0.692 1.00 96.06 82 PHE A N 1
ATOM 645 C CA . PHE A 1 82 ? -6.444 11.365 0.644 1.00 96.06 82 PHE A CA 1
ATOM 646 C C . PHE A 1 82 ? -5.641 12.658 0.679 1.00 96.06 82 PHE A C 1
ATOM 648 O O . PHE A 1 82 ? -4.491 12.703 0.235 1.00 96.06 82 PHE A O 1
ATOM 655 N N . THR A 1 83 ? -6.236 13.704 1.248 1.00 95.38 83 THR A N 1
ATOM 656 C CA . THR A 1 83 ? -5.554 14.967 1.529 1.00 95.38 83 THR A CA 1
ATOM 657 C C . THR A 1 83 ? -5.422 15.125 3.035 1.00 95.38 83 THR A C 1
ATOM 659 O O . THR A 1 83 ? -6.422 15.147 3.746 1.00 95.38 83 THR A O 1
ATOM 662 N N . PHE A 1 84 ? -4.187 15.242 3.512 1.00 89.75 84 PHE A N 1
ATOM 663 C CA . PHE A 1 84 ? -3.871 15.462 4.919 1.00 89.75 84 PHE A CA 1
ATOM 664 C C . PHE A 1 84 ? -3.371 16.892 5.109 1.00 89.75 84 PHE A C 1
ATOM 666 O O . PHE A 1 84 ? -2.449 17.326 4.401 1.00 89.75 84 PHE A O 1
ATOM 673 N N . ALA A 1 85 ? -3.982 17.606 6.054 1.00 84.81 85 ALA A N 1
ATOM 674 C CA . ALA A 1 85 ? -3.401 18.815 6.615 1.00 84.81 85 ALA A CA 1
ATOM 675 C C . ALA A 1 85 ? -2.219 18.389 7.494 1.00 84.81 85 ALA A C 1
ATOM 677 O O . ALA A 1 85 ? -2.350 17.474 8.306 1.00 84.81 85 ALA A O 1
ATOM 678 N N . ILE A 1 86 ? -1.068 18.993 7.236 1.00 66.00 86 ILE A N 1
ATOM 679 C CA . ILE A 1 86 ? 0.174 18.846 8.001 1.00 66.00 86 ILE A CA 1
ATOM 680 C C . ILE A 1 86 ? 0.401 20.145 8.753 1.00 66.00 86 ILE A C 1
ATOM 682 O O . ILE A 1 86 ? 0.041 21.195 8.170 1.00 66.00 86 ILE A O 1
#

Secondary structure (DSSP, 8-state):
-EEEEEEEEETTEEEEEEE--HHHHHSTTHHHHHHHHHHHSTTSEEEEEEE-TT--EEEES-HHHHHHHTTS-GGGS-EEEEE---

Organism: NCBI:txid1973484